Protein AF-D9PKP0-F1 (afdb_monomer_lite)

InterPro domains:
  IPR023210 NADP-dependent oxidoreductase domain [PF00248] (34-119)
  IPR036812 NAD(P)-dependent oxidoreductase domain superfamily [G3DSA:3.20.20.100] (8-141)
  IPR036812 NAD(P)-dependent oxidoreductase domain superfamily [SSF51430] (23-117)

Radius of gyration: 17.94 Å; chains: 1; bounding box: 42×33×43 Å

Secondary structure (DSSP, 8-state):
-----HHHHHHHHHHTTTSTT-EEEETTEEEESSEEE---S-TT-GGGGSS-SHHHHHHHHHTT--EEE--TTGGGGHHHHHHHHHHHHHHHTTS--GGG-EEE----BPPPPSSPPS-HHHHHIIIIITTTS--GGGEETTTEE--HHHHHHH-

pLDDT: mean 95.33, std 4.97, range [51.66, 98.88]

Foldseek 3Di:
DQAAALVQQVVLVVVVVVPPPQWDDDPSHIFGPDEDEQADPPLLDVVSVVDACLVVLLVCSVVSGQHYEEECVRSNCRNVVSNVVNVVVCVVVVVGDNNNHHYDYYDFWDGADPVGDPDLVVVCCVVCVVVVQDPPVQQPPSTGHDRPSVRVVSD

Sequence (155 aa):
MNCATPEGTYQFAKHFCDYKDFYIKSNDLLFSKLGIGTFNKEPYKEENYVFHYIEGIKQAVRSGINLIDTASNYRYGESEKEIGTALQELFASDEITRENVIVCSKGGFIQLSYPFPKNPYEWI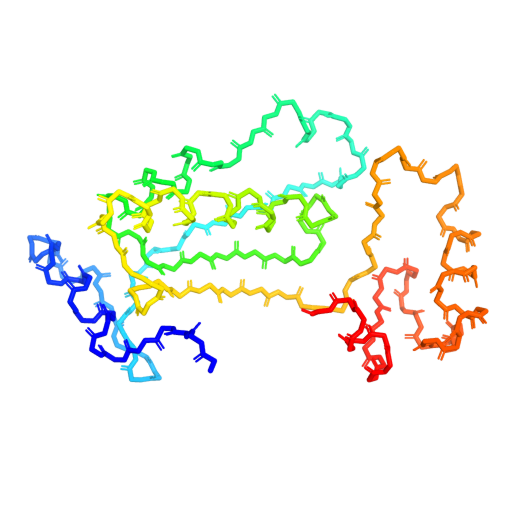NENIINAKLALAEEIELDQHCMTPDFLVVFL

Structure (mmCIF, N/CA/C/O backbone):
data_AF-D9PKP0-F1
#
_entry.id   AF-D9PKP0-F1
#
loop_
_atom_site.group_PDB
_atom_site.id
_atom_site.type_symbol
_atom_site.label_atom_id
_atom_site.label_alt_id
_atom_site.label_comp_id
_atom_site.label_asym_id
_atom_site.label_entity_id
_atom_site.label_seq_id
_atom_site.pdbx_PDB_ins_code
_atom_site.Cartn_x
_atom_site.Cartn_y
_atom_site.Cartn_z
_atom_site.occupancy
_atom_site.B_iso_or_equiv
_atom_site.auth_seq_id
_atom_site.auth_comp_id
_atom_site.auth_asym_id
_atom_site.auth_atom_id
_atom_site.pdbx_PDB_model_num
ATOM 1 N N . MET A 1 1 ? 7.758 -11.626 12.018 1.00 51.66 1 MET A N 1
ATOM 2 C CA . MET A 1 1 ? 7.113 -10.759 11.012 1.00 51.66 1 MET A CA 1
ATOM 3 C C . MET A 1 1 ? 6.035 -9.984 11.761 1.00 51.66 1 MET A C 1
ATOM 5 O O . MET A 1 1 ? 5.160 -10.637 12.312 1.00 51.66 1 MET A O 1
ATOM 9 N N . ASN A 1 2 ? 6.153 -8.658 11.904 1.00 84.50 2 ASN A N 1
ATOM 10 C CA . ASN A 1 2 ? 5.145 -7.856 12.617 1.00 84.50 2 ASN A CA 1
ATOM 11 C C . ASN A 1 2 ? 3.999 -7.526 11.651 1.00 84.50 2 ASN A C 1
ATOM 13 O O . AS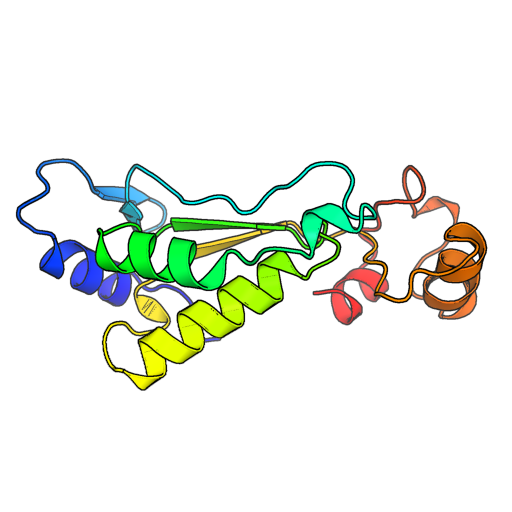N A 1 2 ? 4.160 -6.711 10.741 1.00 84.50 2 ASN A O 1
ATOM 17 N N . CYS A 1 3 ? 2.860 -8.190 11.823 1.00 95.31 3 CYS A N 1
ATOM 18 C CA . CYS A 1 3 ? 1.644 -8.003 11.035 1.00 95.31 3 CYS A CA 1
ATOM 19 C C . CYS A 1 3 ? 0.426 -7.825 11.955 1.00 95.31 3 CYS A C 1
ATOM 21 O O . CYS A 1 3 ? 0.552 -7.892 13.176 1.00 95.31 3 CYS A O 1
ATOM 23 N N . ALA A 1 4 ? -0.748 -7.570 11.370 1.00 97.75 4 ALA A N 1
ATOM 24 C CA . ALA A 1 4 ? -2.000 -7.508 12.117 1.00 97.75 4 ALA A CA 1
ATOM 25 C C . ALA A 1 4 ? -2.243 -8.810 12.893 1.00 97.75 4 ALA A C 1
ATOM 27 O O . ALA A 1 4 ? -2.017 -9.898 12.360 1.00 97.75 4 ALA A O 1
ATOM 28 N N . THR A 1 5 ? -2.748 -8.704 14.122 1.00 98.06 5 THR A N 1
ATOM 29 C CA . THR A 1 5 ? -3.104 -9.872 14.944 1.00 98.06 5 THR A CA 1
ATOM 30 C C . THR A 1 5 ? -4.567 -9.806 15.385 1.00 98.06 5 THR A C 1
ATOM 32 O O . THR A 1 5 ? -5.153 -8.716 15.410 1.00 98.06 5 THR A O 1
ATOM 35 N N . PRO A 1 6 ? -5.185 -10.947 15.752 1.00 98.12 6 PRO A N 1
ATOM 36 C CA . PRO A 1 6 ? -6.539 -10.953 16.305 1.00 98.12 6 PRO A CA 1
ATOM 37 C C . PRO A 1 6 ? -6.683 -10.001 17.499 1.00 98.12 6 PRO A C 1
ATOM 39 O O . PRO A 1 6 ? -7.601 -9.187 17.538 1.00 98.12 6 PRO A O 1
ATOM 42 N N . GLU A 1 7 ? -5.718 -10.039 18.423 1.00 98.06 7 GLU A N 1
ATOM 43 C CA . GLU A 1 7 ? -5.700 -9.171 19.601 1.00 98.06 7 GLU A CA 1
ATOM 44 C C . GLU A 1 7 ? -5.507 -7.699 19.218 1.00 98.06 7 GLU A C 1
ATOM 46 O O . GLU A 1 7 ? -6.263 -6.840 19.662 1.00 98.06 7 GLU A O 1
ATOM 51 N N . GLY A 1 8 ? -4.545 -7.395 18.342 1.00 98.25 8 GLY A N 1
ATOM 52 C CA . GLY A 1 8 ? -4.274 -6.022 17.919 1.00 98.25 8 GLY A CA 1
ATOM 53 C C . GLY A 1 8 ? -5.469 -5.384 17.212 1.00 98.25 8 GLY A C 1
ATOM 54 O O . GLY A 1 8 ? -5.867 -4.267 17.542 1.00 98.25 8 GLY A O 1
ATOM 55 N N . THR A 1 9 ? -6.097 -6.095 16.277 1.00 98.56 9 THR A N 1
ATOM 56 C CA . THR A 1 9 ? -7.275 -5.576 15.561 1.00 98.56 9 THR A CA 1
ATOM 57 C C . THR A 1 9 ? -8.501 -5.444 16.469 1.00 98.56 9 THR A C 1
ATOM 59 O O . THR A 1 9 ? -9.272 -4.496 16.317 1.00 98.56 9 THR A O 1
ATOM 62 N N . TYR A 1 10 ? -8.652 -6.320 17.469 1.00 98.12 10 TYR A N 1
ATOM 63 C CA . TYR A 1 10 ? -9.671 -6.177 18.510 1.00 98.12 10 TYR A CA 1
ATOM 64 C C . TYR A 1 10 ? -9.441 -4.951 19.399 1.00 98.12 10 TYR A C 1
ATOM 66 O O . TYR A 1 10 ? -10.368 -4.164 19.591 1.00 98.12 10 TYR A O 1
ATOM 74 N N . GLN A 1 11 ? -8.221 -4.745 19.905 1.00 98.12 11 GLN A N 1
ATOM 75 C CA . GLN A 1 11 ? -7.903 -3.576 20.734 1.00 98.12 11 GLN A CA 1
ATOM 76 C C . GLN A 1 11 ? -8.086 -2.265 19.966 1.00 98.12 11 GLN A C 1
ATOM 78 O O . GLN A 1 11 ? -8.585 -1.292 20.532 1.00 98.12 11 GLN A O 1
ATOM 83 N N . PHE A 1 12 ? -7.761 -2.249 18.672 1.00 98.38 12 PHE A N 1
ATOM 84 C CA . PHE A 1 12 ? -8.052 -1.110 17.808 1.00 98.38 12 PHE A CA 1
ATOM 85 C C . PHE A 1 12 ? -9.560 -0.841 17.729 1.00 98.38 12 PHE A C 1
ATOM 87 O O . PHE A 1 12 ? -10.009 0.241 18.093 1.00 98.38 12 PHE A O 1
ATOM 94 N N . ALA A 1 13 ? -10.363 -1.838 17.340 1.00 97.94 13 ALA A N 1
ATOM 95 C CA . ALA A 1 13 ? -11.817 -1.689 17.226 1.00 97.94 13 ALA A CA 1
ATOM 96 C C . ALA A 1 13 ? -12.480 -1.288 18.557 1.00 97.94 13 ALA A C 1
ATOM 98 O O . ALA A 1 13 ? -13.451 -0.533 18.571 1.00 97.94 13 ALA A O 1
ATOM 99 N N . LYS A 1 14 ? -11.931 -1.744 19.690 1.00 97.38 14 LYS A N 1
ATOM 100 C CA . LYS A 1 14 ? -12.412 -1.402 21.033 1.00 97.38 14 LYS A CA 1
ATOM 101 C C . LYS A 1 14 ? -12.311 0.097 21.347 1.00 97.38 14 LYS A C 1
ATOM 103 O O . LYS A 1 14 ? -13.167 0.592 22.075 1.00 97.38 14 LYS A O 1
ATOM 108 N N . HIS A 1 15 ? -11.331 0.822 20.796 1.00 96.81 15 HIS A N 1
ATOM 109 C CA . HIS A 1 15 ? -11.239 2.286 20.943 1.00 96.81 15 HIS A CA 1
ATOM 110 C C . HIS A 1 15 ? -12.380 3.027 20.234 1.00 96.81 15 HIS A C 1
ATOM 112 O O . HIS A 1 15 ? -12.711 4.149 20.604 1.00 96.81 15 HIS A O 1
ATOM 118 N N . PHE A 1 16 ? -13.016 2.378 19.259 1.00 97.31 16 PHE A N 1
ATOM 119 C CA . PHE A 1 16 ? -14.128 2.903 18.473 1.00 97.31 16 PHE A CA 1
ATOM 120 C C . PHE A 1 16 ? -15.435 2.158 18.785 1.00 97.31 16 PHE A C 1
ATOM 122 O O . PHE A 1 16 ? -16.266 1.943 17.903 1.00 97.31 16 PHE A O 1
ATOM 129 N N . CYS A 1 17 ? -15.632 1.739 20.041 1.00 93.56 17 CYS A N 1
ATOM 130 C CA . CYS A 1 17 ? -16.779 0.922 20.456 1.00 93.56 17 CYS A CA 1
ATOM 131 C C . CYS A 1 17 ? -18.150 1.595 20.250 1.00 93.56 17 CYS A C 1
ATOM 133 O O . CYS A 1 17 ? -19.164 0.898 20.171 1.00 93.56 17 CYS A O 1
ATOM 135 N N . ASP A 1 18 ? -18.185 2.922 20.100 1.00 96.19 18 ASP A N 1
ATOM 136 C CA . ASP A 1 18 ? -19.394 3.676 19.760 1.00 96.19 18 ASP A CA 1
ATOM 137 C C . ASP A 1 18 ? -19.864 3.434 18.311 1.00 96.19 18 ASP A C 1
ATOM 139 O O . ASP A 1 18 ? -21.037 3.649 17.987 1.00 96.19 18 ASP A O 1
ATOM 143 N N . TYR A 1 19 ? -18.986 2.940 17.429 1.00 95.69 19 TYR A N 1
ATOM 144 C CA . TYR A 1 19 ? -19.322 2.589 16.048 1.00 95.69 19 TYR A CA 1
ATOM 145 C C . TYR A 1 19 ? -20.020 1.229 15.974 1.00 95.69 19 TYR A C 1
ATOM 147 O O . TYR A 1 19 ? -19.421 0.188 15.684 1.00 95.69 19 TYR A O 1
ATOM 155 N N . LYS A 1 20 ? -21.333 1.249 16.214 1.00 93.19 20 LYS A N 1
ATOM 156 C CA . LYS A 1 20 ? -22.193 0.065 16.107 1.00 93.19 20 LYS A CA 1
ATOM 157 C C . LYS A 1 20 ? -22.101 -0.554 14.714 1.00 93.19 20 LYS A C 1
ATOM 159 O O . LYS A 1 20 ? -22.262 0.132 13.708 1.00 93.19 20 LYS A O 1
ATOM 164 N N . ASP A 1 21 ? -21.854 -1.860 14.675 1.00 94.81 21 ASP A N 1
ATOM 165 C CA . ASP A 1 21 ? -21.787 -2.670 13.457 1.00 94.81 21 ASP A CA 1
ATOM 166 C C . ASP A 1 21 ? -20.774 -2.190 12.404 1.00 94.81 21 ASP A C 1
ATOM 168 O O . ASP A 1 21 ? -20.906 -2.548 11.235 1.00 94.81 21 ASP A O 1
ATOM 172 N N . PHE A 1 22 ? -19.753 -1.406 12.763 1.00 98.06 22 PHE A N 1
ATOM 173 C CA . PHE A 1 22 ? -18.763 -0.940 11.784 1.00 98.06 22 PHE A CA 1
ATOM 174 C C . PHE A 1 22 ? -17.649 -1.953 11.505 1.00 98.06 22 PHE A C 1
ATOM 176 O O . PHE A 1 22 ? -17.093 -1.957 10.410 1.00 98.06 22 PHE A O 1
ATOM 183 N N . TYR A 1 23 ? -17.351 -2.840 12.455 1.00 98.31 23 TYR A N 1
ATOM 184 C CA . TYR A 1 23 ? -16.305 -3.852 12.306 1.00 98.31 23 TYR A CA 1
ATOM 185 C C . TYR A 1 23 ? -16.884 -5.224 11.954 1.00 98.31 23 TYR A C 1
ATOM 187 O O . TYR A 1 23 ? -17.964 -5.600 12.413 1.00 98.31 23 TYR A O 1
ATOM 195 N N . ILE A 1 24 ? -16.161 -5.982 11.132 1.00 97.75 24 ILE A N 1
ATOM 196 C CA . ILE A 1 24 ? -16.508 -7.344 10.720 1.00 97.75 24 ILE A CA 1
ATOM 197 C C . ILE A 1 24 ? -15.328 -8.287 10.958 1.00 97.75 24 ILE A C 1
ATOM 199 O O . ILE A 1 24 ? -14.177 -7.933 10.706 1.00 97.75 24 ILE A O 1
ATOM 203 N N . LYS A 1 25 ? -15.609 -9.498 11.449 1.00 97.50 25 LYS A N 1
ATOM 204 C CA . LYS A 1 25 ? -14.588 -10.534 11.630 1.00 97.50 25 LYS A CA 1
ATOM 205 C C . LYS A 1 25 ? -14.350 -11.279 10.313 1.00 97.50 25 LYS A C 1
ATOM 207 O O . LYS A 1 25 ? -15.302 -11.750 9.698 1.00 97.50 25 LYS A O 1
ATOM 212 N N . SER A 1 26 ? -13.089 -11.428 9.918 1.00 96.62 26 SER A N 1
ATOM 213 C CA . SER A 1 26 ? -12.651 -12.254 8.784 1.00 96.62 26 SER A CA 1
ATOM 214 C C . SER A 1 26 ? -11.233 -12.767 9.044 1.00 96.62 26 SER A C 1
ATOM 216 O O . SER A 1 26 ? -10.435 -12.037 9.615 1.00 96.62 26 SER A O 1
ATOM 218 N N . ASN A 1 27 ? -10.901 -14.010 8.676 1.00 94.00 27 ASN A N 1
ATOM 219 C CA . ASN A 1 27 ? -9.564 -14.606 8.892 1.00 94.00 27 ASN A CA 1
ATOM 220 C C . ASN A 1 27 ? -8.977 -14.350 10.300 1.00 94.00 27 ASN A C 1
ATOM 222 O O . ASN A 1 27 ? -7.815 -13.986 10.445 1.00 94.00 27 ASN A O 1
ATOM 226 N N . ASP A 1 28 ? -9.819 -14.464 11.331 1.00 96.19 28 ASP A N 1
ATOM 227 C CA . ASP A 1 28 ? -9.512 -14.158 12.737 1.00 96.19 28 ASP A CA 1
ATOM 228 C C . ASP A 1 28 ? -9.107 -12.718 13.087 1.00 96.19 28 ASP A C 1
ATOM 230 O O . ASP A 1 28 ? -8.886 -12.416 14.257 1.00 96.19 28 ASP A O 1
ATOM 234 N N . LEU A 1 29 ? -9.134 -11.800 12.126 1.00 98.31 29 LEU A N 1
ATOM 235 C CA . LEU A 1 29 ? -8.936 -10.370 12.332 1.00 98.31 29 LEU A CA 1
ATOM 236 C C . LEU A 1 29 ? -10.272 -9.620 12.338 1.00 98.31 29 LEU A C 1
ATOM 238 O O . LEU A 1 29 ? -11.274 -10.078 11.778 1.00 98.31 29 LEU A O 1
ATOM 242 N N . LEU A 1 30 ? -10.278 -8.436 12.946 1.00 98.12 30 LEU A N 1
ATOM 243 C CA . LEU A 1 30 ? -11.375 -7.475 12.838 1.00 98.12 30 LEU A CA 1
ATOM 244 C C . LEU A 1 30 ? -11.028 -6.382 11.828 1.00 98.12 30 LEU A C 1
ATOM 246 O O . LEU A 1 30 ? -10.036 -5.673 11.972 1.00 98.12 30 LEU A O 1
ATOM 250 N N . PHE A 1 31 ? -11.877 -6.236 10.819 1.00 98.44 31 PHE A N 1
ATOM 251 C CA . PHE A 1 31 ? -11.747 -5.249 9.755 1.00 98.44 31 PHE A CA 1
ATOM 252 C C . PHE A 1 31 ? -12.778 -4.151 9.956 1.00 98.44 31 PHE A C 1
ATOM 254 O O . PHE A 1 31 ? -13.950 -4.450 10.192 1.00 98.44 31 PHE A O 1
ATOM 261 N N . SER A 1 32 ? -12.389 -2.891 9.789 1.00 98.50 32 SER A N 1
ATOM 262 C CA . SER A 1 32 ? -13.347 -1.834 9.485 1.00 98.50 32 SER A CA 1
ATOM 263 C C . SER A 1 32 ? -14.066 -2.177 8.177 1.00 98.50 32 SER A C 1
ATOM 265 O O . SER A 1 32 ? -13.443 -2.599 7.203 1.00 98.50 32 SER A O 1
ATOM 267 N N . LYS A 1 33 ? -15.392 -1.999 8.126 1.00 97.75 33 LYS A N 1
ATOM 268 C CA . LYS A 1 33 ? -16.186 -2.235 6.904 1.00 97.75 33 LYS A CA 1
ATOM 269 C C . LYS A 1 33 ? -15.843 -1.267 5.767 1.00 97.75 33 LYS A C 1
ATOM 271 O O . LYS A 1 33 ? -16.215 -1.519 4.625 1.00 97.75 33 LYS A O 1
ATOM 276 N N . LEU A 1 34 ? -15.149 -0.175 6.079 1.00 97.88 34 LEU A N 1
ATOM 277 C CA . LEU A 1 34 ? -14.547 0.736 5.115 1.00 97.88 34 LEU A CA 1
ATOM 278 C C . LEU A 1 34 ? -13.025 0.572 5.139 1.00 97.88 34 LEU A C 1
ATOM 280 O O . LEU A 1 34 ? -12.442 0.428 6.212 1.00 97.88 34 LEU A O 1
ATOM 284 N N . GLY A 1 35 ? -12.396 0.630 3.968 1.00 98.06 35 GLY A N 1
ATOM 285 C CA . GLY A 1 35 ? -10.946 0.740 3.820 1.00 98.06 35 GLY A CA 1
ATOM 286 C C . GLY A 1 35 ? -10.565 2.037 3.113 1.00 98.06 35 GLY A C 1
ATOM 287 O O . GLY A 1 35 ? -11.387 2.624 2.406 1.00 98.06 35 GLY A O 1
ATOM 288 N N . ILE A 1 36 ? -9.322 2.477 3.296 1.00 98.44 36 ILE A N 1
ATOM 289 C CA . ILE A 1 36 ? -8.749 3.614 2.569 1.00 98.44 36 ILE A CA 1
ATOM 290 C C . ILE A 1 36 ? -7.842 3.116 1.442 1.00 98.44 36 ILE A C 1
ATOM 292 O O . ILE A 1 36 ? -6.967 2.286 1.674 1.00 98.44 36 ILE A O 1
ATOM 296 N N . GLY A 1 37 ? -8.063 3.615 0.224 1.00 97.50 37 GLY A N 1
ATOM 297 C CA . GLY A 1 37 ? -7.251 3.306 -0.955 1.00 97.50 37 GLY A CA 1
ATOM 298 C C . GLY A 1 37 ? -6.377 4.485 -1.382 1.00 97.50 37 GLY A C 1
ATOM 299 O O . GLY A 1 37 ? -6.760 5.639 -1.202 1.00 97.50 37 GLY A O 1
ATOM 300 N N . THR A 1 38 ? -5.222 4.191 -1.980 1.00 95.69 38 THR A N 1
ATOM 301 C CA . THR A 1 38 ? -4.207 5.191 -2.386 1.00 95.69 38 THR A CA 1
ATOM 302 C C . THR A 1 3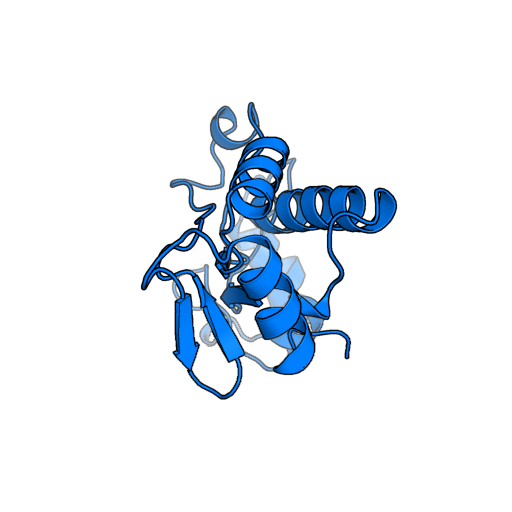8 ? -3.849 5.130 -3.877 1.00 95.69 38 THR A C 1
ATOM 304 O O . THR A 1 38 ? -2.742 5.494 -4.292 1.00 95.69 38 THR A O 1
ATOM 307 N N . PHE A 1 39 ? -4.784 4.644 -4.698 1.00 94.81 39 PHE A N 1
ATOM 308 C CA . PHE A 1 39 ? -4.624 4.563 -6.148 1.00 94.81 39 PHE A CA 1
ATOM 309 C C . PHE A 1 39 ? -4.743 5.938 -6.809 1.00 94.81 39 PHE A C 1
ATOM 311 O O . PHE A 1 39 ? -5.644 6.718 -6.499 1.00 94.81 39 PHE A O 1
ATOM 318 N N . ASN A 1 40 ? -3.896 6.169 -7.810 1.00 91.44 40 ASN A N 1
ATOM 319 C CA . ASN A 1 40 ? -4.078 7.233 -8.780 1.00 91.44 40 ASN A CA 1
ATOM 320 C C . ASN A 1 40 ? -3.707 6.731 -10.183 1.00 91.44 40 ASN A C 1
ATOM 322 O O . ASN A 1 40 ? -2.824 5.883 -10.333 1.00 91.44 40 ASN A O 1
ATOM 326 N N . LYS A 1 41 ? -4.404 7.231 -11.206 1.00 89.06 41 LYS A N 1
ATOM 327 C CA . LYS A 1 41 ? -4.157 6.861 -12.605 1.00 89.06 41 LYS A CA 1
ATOM 328 C C . LYS A 1 41 ? -2.869 7.506 -13.098 1.00 89.06 41 LYS A C 1
ATOM 330 O O . LYS A 1 41 ? -2.503 8.573 -12.626 1.00 89.06 41 LYS A O 1
ATOM 335 N N . GLU A 1 42 ? -2.245 6.886 -14.099 1.00 90.25 42 GLU A N 1
ATOM 336 C CA . GLU A 1 42 ? -1.076 7.441 -14.799 1.00 90.25 42 GLU A CA 1
ATOM 337 C C . GLU A 1 42 ? 0.067 7.772 -13.819 1.00 90.25 42 GLU A C 1
ATOM 339 O O . GLU A 1 42 ? 0.387 8.941 -13.601 1.00 90.25 42 GLU A O 1
ATOM 344 N N . PRO A 1 43 ? 0.697 6.755 -13.201 1.00 89.62 43 PRO A N 1
ATOM 345 C CA . PRO A 1 43 ? 1.676 6.948 -12.127 1.00 89.62 43 PRO A CA 1
ATOM 346 C C . PRO A 1 43 ? 2.897 7.790 -12.533 1.00 89.62 43 PRO A C 1
ATOM 348 O O . PRO A 1 43 ? 3.606 8.260 -11.662 1.00 89.62 43 PRO A O 1
ATOM 351 N N . TYR A 1 44 ? 3.123 8.030 -13.827 1.00 88.12 44 TYR A N 1
ATOM 352 C CA . TYR A 1 44 ? 4.187 8.889 -14.354 1.00 88.12 44 TYR A CA 1
ATOM 353 C C . TYR A 1 44 ? 3.858 10.394 -14.363 1.00 88.12 44 TYR A C 1
ATOM 355 O O . TYR A 1 44 ? 4.749 11.201 -14.625 1.00 88.12 44 TYR A O 1
ATOM 363 N N . LYS A 1 45 ? 2.601 10.806 -14.147 1.00 91.56 45 LYS A N 1
ATOM 364 C CA . LYS A 1 45 ? 2.232 12.230 -14.175 1.00 91.56 45 LYS A CA 1
ATOM 365 C C . LYS A 1 45 ? 2.783 12.963 -12.959 1.00 91.56 45 LYS A C 1
ATOM 367 O O . LYS A 1 45 ? 2.492 12.580 -11.830 1.00 91.56 45 LYS A O 1
ATOM 372 N N . GLU A 1 46 ? 3.497 14.063 -13.189 1.00 88.25 46 GLU A N 1
ATOM 373 C CA . GLU A 1 46 ? 4.057 14.914 -12.126 1.00 88.25 46 GLU A CA 1
ATOM 374 C C . GLU A 1 46 ? 2.979 15.430 -11.159 1.00 88.25 46 GLU A C 1
ATOM 376 O O . GLU A 1 46 ? 3.208 15.505 -9.955 1.00 88.25 46 GLU A O 1
ATOM 381 N N . GLU A 1 47 ? 1.768 15.691 -11.661 1.00 91.69 47 GLU A N 1
ATOM 382 C CA . GLU A 1 47 ? 0.590 16.081 -10.870 1.00 91.69 47 GLU A CA 1
ATOM 383 C C . GLU A 1 47 ? 0.266 15.090 -9.740 1.00 91.69 47 GLU A C 1
ATOM 385 O O . GLU A 1 47 ? -0.303 15.472 -8.723 1.00 91.69 47 GLU A O 1
ATOM 390 N N . ASN A 1 48 ? 0.643 13.818 -9.881 1.00 91.12 48 ASN A N 1
ATOM 391 C CA . ASN A 1 48 ? 0.403 12.802 -8.859 1.00 91.12 48 ASN A CA 1
ATOM 392 C C . ASN A 1 48 ? 1.388 12.880 -7.680 1.00 91.12 48 ASN A C 1
ATOM 394 O O . ASN A 1 48 ? 1.193 12.187 -6.679 1.00 91.12 48 ASN A O 1
ATOM 398 N N . TYR A 1 49 ? 2.415 13.727 -7.786 1.00 90.88 49 TYR A N 1
ATOM 399 C CA . TYR A 1 49 ? 3.474 13.927 -6.794 1.00 90.88 49 TYR A CA 1
ATOM 400 C C . TYR A 1 49 ? 3.427 15.313 -6.135 1.00 90.88 49 TYR A C 1
ATOM 402 O O . TYR A 1 49 ? 4.229 15.605 -5.253 1.00 90.88 49 TYR A O 1
ATOM 410 N N . VAL A 1 50 ? 2.478 16.174 -6.522 1.00 92.81 50 VAL A N 1
ATOM 411 C CA . VAL A 1 50 ? 2.280 17.494 -5.884 1.00 92.81 50 VAL A CA 1
ATOM 412 C C . VAL A 1 50 ? 1.491 17.411 -4.572 1.00 92.81 50 VAL A C 1
ATOM 414 O O . VAL A 1 50 ? 1.276 18.422 -3.907 1.00 92.81 50 VAL A O 1
ATOM 417 N N . PHE A 1 51 ? 1.039 16.213 -4.202 1.00 93.44 51 PHE A N 1
ATOM 418 C CA . PHE A 1 51 ? 0.322 15.923 -2.968 1.00 93.44 51 PHE A CA 1
ATOM 419 C C . PHE A 1 51 ? 0.765 14.570 -2.401 1.00 93.44 51 PHE A C 1
ATOM 421 O O . PHE A 1 51 ? 1.347 13.748 -3.109 1.00 93.44 51 PHE A O 1
ATOM 428 N N . HIS A 1 52 ? 0.429 14.327 -1.135 1.00 95.44 52 HIS A N 1
ATOM 429 C CA . HIS A 1 52 ? 0.696 13.068 -0.447 1.00 95.44 52 HIS A CA 1
ATOM 430 C C . HIS A 1 52 ? -0.535 12.573 0.326 1.00 95.44 52 HIS A C 1
ATOM 432 O O . HIS A 1 52 ? -1.351 13.360 0.812 1.00 95.44 52 HIS A O 1
ATOM 438 N N . TYR A 1 53 ? -0.645 11.263 0.518 1.00 97.25 53 TYR A N 1
ATOM 439 C CA . TYR A 1 53 ? -1.704 10.598 1.274 1.00 97.25 53 TYR A CA 1
ATOM 440 C C . TYR A 1 53 ? -1.457 10.567 2.790 1.00 97.25 53 TYR A C 1
ATOM 442 O O . TYR A 1 53 ? -2.362 10.165 3.515 1.00 97.25 53 TYR A O 1
ATOM 450 N N . ILE A 1 54 ? -0.292 11.012 3.286 1.00 98.62 54 ILE A N 1
ATOM 451 C CA . ILE A 1 54 ? 0.135 10.870 4.697 1.00 98.62 54 ILE A CA 1
ATOM 452 C C . ILE A 1 54 ? -0.957 11.299 5.694 1.00 98.62 54 ILE A C 1
ATOM 454 O O . ILE A 1 54 ? -1.434 10.489 6.489 1.00 98.62 54 ILE A O 1
ATOM 458 N N . GLU A 1 55 ? -1.413 12.552 5.618 1.00 98.50 55 GLU A N 1
ATOM 459 C CA . GLU A 1 55 ? -2.435 13.071 6.539 1.00 98.50 55 GLU A CA 1
ATOM 460 C C . GLU A 1 55 ? -3.806 12.414 6.336 1.00 98.50 55 GLU A C 1
ATOM 462 O O . GLU A 1 55 ? -4.540 12.207 7.300 1.00 98.50 55 GLU A O 1
ATOM 467 N N . GLY A 1 56 ? -4.140 12.015 5.105 1.00 98.50 56 GLY A N 1
ATOM 468 C CA . GLY A 1 56 ? -5.367 11.270 4.817 1.00 98.50 56 GLY A CA 1
ATOM 469 C C . GLY A 1 56 ? -5.372 9.886 5.469 1.00 98.50 56 GLY A C 1
ATOM 470 O O . GLY A 1 56 ? -6.372 9.489 6.065 1.00 98.50 56 GLY A O 1
ATOM 471 N N . ILE A 1 57 ? -4.240 9.177 5.422 1.00 98.75 57 ILE A N 1
ATOM 472 C CA . ILE A 1 57 ? -4.051 7.884 6.089 1.00 98.75 57 ILE A CA 1
ATOM 473 C C . ILE A 1 57 ? -4.141 8.054 7.605 1.00 98.75 57 ILE A C 1
ATOM 475 O O . ILE A 1 57 ? -4.896 7.329 8.254 1.00 98.75 57 ILE A O 1
ATOM 479 N N . LYS A 1 58 ? -3.446 9.047 8.173 1.00 98.88 58 LYS A N 1
ATOM 480 C CA . LYS A 1 58 ? -3.510 9.342 9.613 1.00 98.88 58 LYS A CA 1
ATOM 481 C C . LYS A 1 58 ? -4.932 9.653 10.057 1.00 98.88 58 LYS A C 1
ATOM 483 O O . LYS A 1 58 ? -5.401 9.098 11.048 1.00 98.88 58 LYS A O 1
ATOM 488 N N . GLN A 1 59 ? -5.643 10.488 9.301 1.00 98.81 59 GLN A N 1
ATOM 489 C CA . GLN A 1 59 ? -7.029 10.821 9.597 1.00 98.81 59 GLN A CA 1
ATOM 490 C C . GLN A 1 59 ? -7.939 9.594 9.513 1.00 98.81 59 GLN A C 1
ATOM 492 O O . GLN A 1 59 ? -8.783 9.416 10.387 1.00 98.81 59 GLN A O 1
ATOM 497 N N . ALA A 1 60 ? -7.771 8.734 8.506 1.00 98.69 60 ALA A N 1
ATOM 498 C CA . ALA A 1 60 ? -8.549 7.505 8.375 1.00 98.69 60 ALA A CA 1
ATOM 499 C C . ALA A 1 60 ? -8.363 6.585 9.590 1.00 98.69 60 ALA A C 1
ATOM 501 O O . ALA A 1 60 ? -9.351 6.161 10.191 1.00 98.69 60 ALA A O 1
ATOM 502 N N . VAL A 1 61 ? -7.114 6.350 10.004 1.00 98.75 61 VAL A N 1
ATOM 503 C CA . VAL A 1 61 ? -6.792 5.519 11.175 1.00 98.75 61 VAL A CA 1
ATOM 504 C C . VAL A 1 61 ? -7.365 6.117 12.459 1.00 98.75 61 VAL A C 1
ATOM 506 O O . VAL A 1 61 ? -8.070 5.429 13.194 1.00 98.75 61 VAL A O 1
ATOM 509 N N . ARG A 1 62 ? -7.163 7.419 12.693 1.00 98.56 62 ARG A N 1
ATOM 510 C CA . ARG A 1 62 ? -7.752 8.146 13.835 1.00 98.56 62 ARG A CA 1
ATOM 511 C C . ARG A 1 62 ? -9.281 8.154 13.828 1.00 98.56 62 ARG A C 1
ATOM 513 O O . ARG A 1 62 ? -9.890 8.378 14.867 1.00 98.56 62 ARG A O 1
ATOM 520 N N . SER A 1 63 ? -9.897 7.903 12.674 1.00 98.38 63 SER A N 1
ATOM 521 C CA . SER A 1 63 ? -11.350 7.797 12.499 1.00 98.38 63 SER A CA 1
ATOM 522 C C . SER A 1 63 ? -11.843 6.343 12.494 1.00 98.38 63 SER A C 1
ATOM 524 O O . SER A 1 63 ? -12.967 6.084 12.075 1.00 98.38 63 SER A O 1
ATOM 526 N N . GLY A 1 64 ? -11.017 5.379 12.912 1.00 98.44 64 GLY A N 1
ATOM 527 C CA . GLY A 1 64 ? -11.416 3.982 13.086 1.00 98.44 64 GLY A CA 1
ATOM 528 C C . GLY A 1 64 ? -11.265 3.087 11.856 1.00 98.44 64 GLY A C 1
ATOM 529 O O . GLY A 1 64 ? -11.706 1.937 11.894 1.00 98.44 64 GLY A O 1
ATOM 530 N N . ILE A 1 65 ? -10.631 3.546 10.775 1.00 98.75 65 ILE A N 1
ATOM 531 C CA . ILE A 1 65 ? -10.324 2.700 9.611 1.00 98.75 65 ILE A CA 1
ATOM 532 C C . ILE A 1 65 ? -8.999 1.971 9.848 1.00 98.75 65 ILE A C 1
ATOM 534 O O . ILE A 1 65 ? -7.949 2.605 9.903 1.00 98.75 65 ILE A O 1
ATOM 538 N N . ASN A 1 66 ? -9.024 0.638 9.939 1.00 98.56 66 ASN A N 1
ATOM 539 C CA . ASN A 1 66 ? -7.807 -0.176 10.071 1.00 98.56 66 ASN A CA 1
ATOM 540 C C . ASN A 1 66 ? -7.451 -0.985 8.823 1.00 98.56 66 ASN A C 1
ATOM 542 O O . ASN A 1 66 ? -6.472 -1.725 8.855 1.00 98.56 66 ASN A O 1
ATOM 546 N N . LEU A 1 67 ? -8.216 -0.853 7.740 1.00 98.62 67 LEU A N 1
ATOM 547 C CA . LEU A 1 67 ? -7.930 -1.482 6.456 1.00 98.62 67 LEU A CA 1
ATOM 548 C C . LEU A 1 67 ? -7.355 -0.453 5.473 1.00 98.62 67 LEU A C 1
ATOM 550 O O . LEU A 1 67 ? -8.047 0.486 5.077 1.00 98.62 67 LEU A O 1
ATOM 554 N N . ILE A 1 68 ? -6.104 -0.652 5.059 1.00 98.69 68 ILE A N 1
ATOM 555 C CA . ILE A 1 68 ? -5.400 0.186 4.080 1.00 98.69 68 ILE A CA 1
ATOM 556 C C . ILE A 1 68 ? -5.113 -0.648 2.828 1.00 98.69 68 ILE A C 1
ATOM 558 O O . ILE A 1 68 ? -4.472 -1.698 2.903 1.00 98.69 68 ILE A O 1
ATOM 562 N N . ASP A 1 69 ? -5.579 -0.170 1.679 1.00 98.25 69 ASP A N 1
ATOM 563 C CA . ASP A 1 69 ? -5.389 -0.778 0.364 1.00 98.25 69 ASP A CA 1
ATOM 564 C C . ASP A 1 69 ? -4.350 -0.000 -0.453 1.00 98.25 69 ASP A C 1
ATOM 566 O O . ASP A 1 69 ? -4.489 1.202 -0.683 1.00 98.25 69 ASP A O 1
ATOM 570 N N . THR A 1 70 ? -3.317 -0.697 -0.919 1.00 97.75 70 THR A N 1
ATOM 571 C CA . THR A 1 70 ? -2.260 -0.129 -1.760 1.00 97.75 70 THR A CA 1
ATOM 572 C C . THR A 1 70 ? -1.783 -1.126 -2.822 1.00 97.75 70 THR A C 1
ATOM 574 O O . THR A 1 70 ? -2.255 -2.264 -2.882 1.00 97.75 70 THR A O 1
ATOM 577 N N . ALA A 1 71 ? -0.862 -0.713 -3.685 1.00 95.38 71 ALA A N 1
ATOM 578 C CA . ALA A 1 71 ? -0.132 -1.585 -4.594 1.00 95.38 71 ALA A CA 1
ATOM 579 C C . ALA A 1 71 ? 1.250 -1.009 -4.878 1.00 95.38 71 ALA A C 1
ATOM 581 O O . ALA A 1 71 ? 1.411 0.212 -4.907 1.00 95.38 71 ALA A O 1
ATOM 582 N N . SER A 1 72 ? 2.180 -1.882 -5.254 1.00 92.56 72 SER A N 1
ATOM 583 C CA . SER A 1 72 ? 3.480 -1.480 -5.801 1.00 92.56 72 SER A CA 1
ATOM 584 C C . SER A 1 72 ? 3.343 -0.512 -6.989 1.00 92.56 72 SER A C 1
ATOM 586 O O . SER A 1 72 ? 4.101 0.445 -7.103 1.00 92.56 72 SER A O 1
ATOM 588 N N . ASN A 1 73 ? 2.316 -0.648 -7.832 1.00 91.88 73 ASN A N 1
ATOM 589 C CA . ASN A 1 73 ? 2.097 0.275 -8.954 1.00 91.88 73 ASN A CA 1
ATOM 590 C C . ASN A 1 73 ? 1.540 1.654 -8.567 1.00 91.88 73 ASN A C 1
ATOM 592 O O . ASN A 1 73 ? 1.522 2.569 -9.391 1.00 91.88 73 ASN A O 1
ATOM 596 N N . TYR A 1 74 ? 1.007 1.827 -7.355 1.00 94.62 74 TYR A N 1
ATOM 597 C CA . TYR A 1 74 ? 0.336 3.075 -6.993 1.00 94.62 74 TYR A CA 1
ATOM 598 C C . TYR A 1 74 ? 1.384 4.187 -6.878 1.00 94.62 74 TYR A C 1
ATOM 600 O O . TYR A 1 74 ? 2.154 4.241 -5.918 1.00 94.62 74 TYR A O 1
ATOM 608 N N . ARG A 1 75 ? 1.432 5.042 -7.911 1.00 94.31 75 ARG A N 1
ATOM 609 C CA . ARG A 1 75 ? 2.481 6.056 -8.124 1.00 94.31 75 ARG A CA 1
ATOM 610 C C . ARG A 1 75 ? 3.894 5.463 -8.059 1.00 94.31 75 ARG A C 1
ATOM 612 O O . ARG A 1 75 ? 4.785 6.043 -7.444 1.00 94.31 75 ARG A O 1
ATOM 619 N N . TYR A 1 76 ? 4.068 4.281 -8.659 1.00 93.62 76 TYR A N 1
ATOM 620 C CA . TYR A 1 76 ? 5.319 3.513 -8.652 1.00 93.62 76 TYR A CA 1
ATOM 621 C C . TYR A 1 76 ? 5.942 3.349 -7.251 1.00 93.62 76 TYR A C 1
ATOM 623 O O . TYR A 1 76 ? 7.130 3.584 -7.033 1.00 93.62 76 TYR A O 1
ATOM 631 N N . GLY A 1 77 ? 5.110 2.978 -6.278 1.00 93.25 77 GLY A N 1
ATOM 632 C CA . GLY A 1 77 ? 5.519 2.710 -4.900 1.00 93.25 77 GLY A CA 1
ATOM 633 C C . GLY A 1 77 ? 5.525 3.939 -3.997 1.00 93.25 77 GLY A C 1
ATOM 634 O O . GLY A 1 77 ? 5.664 3.798 -2.784 1.00 93.25 77 GLY A O 1
ATOM 635 N N . GLU A 1 78 ? 5.317 5.145 -4.529 1.00 95.06 78 GLU A N 1
ATOM 636 C CA . GLU A 1 78 ? 5.297 6.354 -3.700 1.00 95.06 78 GLU A CA 1
ATOM 637 C C . GLU A 1 78 ? 4.131 6.349 -2.704 1.00 95.06 78 GLU A C 1
ATOM 639 O O . GLU A 1 78 ? 4.298 6.712 -1.541 1.00 95.06 78 GLU A O 1
ATOM 644 N N . SER A 1 79 ? 2.965 5.827 -3.104 1.00 96.44 79 SER A N 1
ATOM 645 C CA . SER A 1 79 ? 1.842 5.643 -2.177 1.00 96.44 79 SER A CA 1
ATOM 646 C C . SER A 1 79 ? 2.171 4.694 -1.019 1.00 96.44 79 SER A C 1
ATOM 648 O O . SER A 1 79 ? 1.710 4.927 0.096 1.00 96.44 79 SER A O 1
ATOM 650 N N . GLU A 1 80 ? 2.973 3.647 -1.238 1.00 96.38 80 GLU A N 1
ATOM 651 C CA . GLU A 1 80 ? 3.383 2.731 -0.164 1.00 96.38 80 GLU A CA 1
ATOM 652 C C . GLU A 1 80 ? 4.356 3.392 0.809 1.00 96.38 80 GLU A C 1
ATOM 654 O O . GLU A 1 80 ? 4.209 3.229 2.022 1.00 96.38 80 GLU A O 1
ATOM 659 N N . LYS A 1 81 ? 5.305 4.185 0.296 1.00 96.19 81 LYS A N 1
ATOM 660 C CA . LYS A 1 81 ? 6.235 4.953 1.135 1.00 96.19 81 LYS A CA 1
ATOM 661 C C . LYS A 1 81 ? 5.489 5.925 2.039 1.00 96.19 81 LYS A C 1
ATOM 663 O O . LYS A 1 81 ? 5.742 5.951 3.237 1.00 96.19 81 LYS A O 1
ATOM 668 N N . GLU A 1 82 ? 4.528 6.664 1.491 1.00 97.94 82 GLU A N 1
ATOM 669 C CA . GLU A 1 82 ? 3.719 7.610 2.262 1.00 97.94 82 GLU A CA 1
ATOM 670 C C . GLU A 1 82 ? 2.836 6.922 3.314 1.00 97.94 82 GLU A C 1
ATOM 672 O O . GLU A 1 82 ? 2.697 7.438 4.424 1.00 97.94 82 GLU A O 1
ATOM 677 N N . ILE A 1 83 ? 2.273 5.742 3.015 1.00 98.38 83 ILE A N 1
ATOM 678 C CA . ILE A 1 83 ? 1.600 4.909 4.028 1.00 98.38 83 ILE A CA 1
ATOM 679 C C . ILE A 1 83 ? 2.597 4.513 5.125 1.00 98.38 83 ILE A C 1
ATOM 681 O O . ILE A 1 83 ? 2.271 4.597 6.308 1.00 98.38 83 ILE A O 1
ATOM 685 N N . GLY A 1 84 ? 3.813 4.110 4.747 1.00 98.06 84 GLY A N 1
ATOM 686 C CA . GLY A 1 84 ? 4.896 3.797 5.676 1.00 98.06 84 GLY A CA 1
ATOM 687 C C . GLY A 1 84 ? 5.214 4.963 6.612 1.00 98.06 84 GLY A C 1
ATOM 688 O O . GLY A 1 84 ? 5.234 4.769 7.826 1.00 98.06 84 GLY A O 1
ATOM 689 N N . THR A 1 85 ? 5.383 6.172 6.071 1.00 98.69 85 THR A N 1
ATOM 690 C CA . THR A 1 85 ? 5.596 7.401 6.850 1.00 98.69 85 THR A CA 1
ATOM 691 C C . THR A 1 85 ? 4.433 7.672 7.802 1.00 98.69 85 THR A C 1
ATOM 693 O O . THR A 1 85 ? 4.652 7.839 8.999 1.00 98.69 85 THR A O 1
ATOM 696 N N . ALA A 1 86 ? 3.193 7.638 7.308 1.00 98.75 86 ALA A N 1
ATOM 697 C CA . ALA A 1 86 ? 2.003 7.860 8.127 1.00 98.75 86 ALA A CA 1
ATOM 698 C C . ALA A 1 86 ? 1.913 6.886 9.311 1.00 98.75 86 ALA A C 1
ATOM 700 O O . ALA A 1 86 ? 1.646 7.297 10.438 1.00 98.75 86 ALA A O 1
ATOM 701 N N . LEU A 1 87 ? 2.153 5.594 9.066 1.00 98.44 87 LEU A N 1
ATOM 702 C CA . LEU A 1 87 ? 2.112 4.573 10.109 1.00 98.44 87 LEU A CA 1
ATOM 703 C C . LEU A 1 87 ? 3.268 4.724 11.101 1.00 98.44 87 LEU A C 1
ATOM 705 O O . LEU A 1 87 ? 3.040 4.609 12.299 1.00 98.44 87 LEU A O 1
ATOM 709 N N . GLN A 1 88 ? 4.483 5.026 10.633 1.00 98.44 88 GLN A N 1
ATOM 710 C CA . GLN A 1 88 ? 5.628 5.284 11.512 1.00 98.44 88 GLN A CA 1
ATOM 711 C C . GLN A 1 88 ? 5.372 6.458 12.457 1.00 98.44 88 GLN A C 1
ATOM 713 O O . GLN A 1 88 ? 5.694 6.359 13.637 1.00 98.44 88 GLN A O 1
ATOM 718 N N . GLU A 1 89 ? 4.763 7.538 11.966 1.00 98.69 89 GLU A N 1
ATOM 719 C CA . GLU A 1 89 ? 4.396 8.681 12.803 1.00 98.69 89 GLU A CA 1
ATOM 720 C C . GLU A 1 89 ? 3.356 8.309 13.865 1.00 98.69 89 GLU A C 1
ATOM 722 O O . GLU A 1 89 ? 3.522 8.689 15.020 1.00 98.69 89 GLU A O 1
ATOM 727 N N . LEU A 1 90 ? 2.328 7.530 13.504 1.00 98.69 90 LEU A N 1
ATOM 728 C CA . LEU A 1 90 ? 1.313 7.054 14.454 1.00 98.69 90 LEU A CA 1
ATOM 729 C C . LEU A 1 90 ? 1.875 6.068 15.489 1.00 98.69 90 LEU A C 1
ATOM 731 O O . LEU A 1 90 ? 1.401 6.025 16.622 1.00 98.69 90 LEU A O 1
ATOM 735 N N . PHE A 1 91 ? 2.870 5.263 15.107 1.00 98.12 91 PHE A N 1
ATOM 736 C CA . PHE A 1 91 ? 3.576 4.384 16.040 1.00 98.12 91 PHE A CA 1
ATOM 737 C C . PHE A 1 91 ? 4.454 5.195 16.992 1.00 98.12 91 PHE A C 1
ATOM 739 O O . PHE A 1 91 ? 4.486 4.918 18.184 1.00 98.12 91 PHE A O 1
ATOM 746 N N . ALA A 1 92 ? 5.154 6.210 16.480 1.00 98.44 92 ALA A N 1
ATOM 747 C CA . ALA A 1 92 ? 6.025 7.065 17.280 1.00 98.44 92 ALA A CA 1
ATOM 748 C C . ALA A 1 92 ? 5.255 7.940 18.285 1.00 98.44 92 ALA A C 1
ATOM 750 O O . ALA A 1 92 ? 5.836 8.361 19.283 1.00 98.44 92 ALA A O 1
ATOM 751 N N . SER A 1 93 ? 3.973 8.220 18.027 1.00 98.12 93 SER A N 1
ATOM 752 C CA . SER A 1 93 ? 3.070 8.924 18.945 1.00 98.12 93 SER A CA 1
ATOM 753 C C . SER A 1 93 ? 2.263 7.997 19.864 1.00 98.12 93 SER A C 1
ATOM 755 O O . SER A 1 93 ? 1.387 8.487 20.577 1.00 98.12 93 SER A O 1
ATOM 757 N N . ASP A 1 94 ? 2.540 6.686 19.856 1.00 97.88 94 ASP A N 1
ATOM 758 C CA . ASP A 1 94 ? 1.818 5.658 20.622 1.00 97.88 94 ASP A CA 1
ATOM 759 C C . ASP A 1 94 ? 0.291 5.641 20.367 1.00 97.88 94 ASP A C 1
ATOM 761 O O . ASP A 1 94 ? -0.489 5.177 21.201 1.00 97.88 94 ASP A O 1
ATOM 765 N N . GLU A 1 95 ? -0.168 6.135 19.210 1.00 98.25 95 GLU A N 1
ATOM 766 C CA . GLU A 1 95 ? -1.596 6.160 18.858 1.00 98.25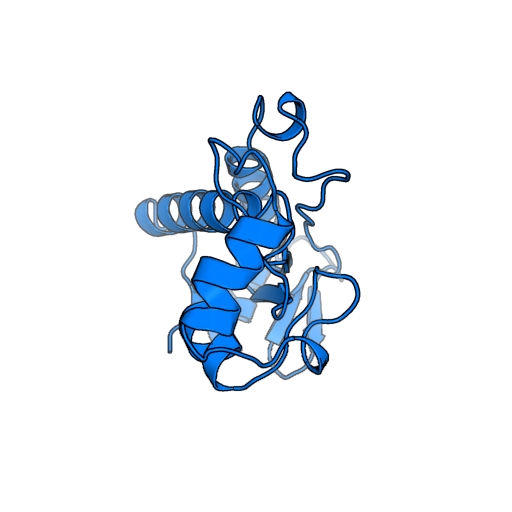 95 GLU A CA 1
ATOM 767 C C . GLU A 1 95 ? -2.109 4.772 18.450 1.00 98.25 95 GLU A C 1
ATOM 769 O O . GLU A 1 95 ? -3.252 4.418 18.741 1.00 98.25 95 GLU A O 1
ATOM 774 N N . ILE A 1 96 ? -1.266 3.989 17.771 1.00 98.19 96 ILE A N 1
ATOM 775 C CA . ILE A 1 96 ? -1.517 2.594 17.387 1.00 98.19 96 ILE A CA 1
ATOM 776 C C . ILE A 1 96 ? -0.208 1.793 17.383 1.00 98.19 96 ILE A C 1
ATOM 778 O O . ILE A 1 96 ? 0.886 2.347 17.430 1.00 98.19 96 ILE A O 1
ATOM 782 N N . THR A 1 97 ? -0.311 0.475 17.242 1.00 97.94 97 THR A N 1
ATOM 783 C CA . THR A 1 97 ? 0.797 -0.451 16.983 1.00 97.94 97 THR A CA 1
ATOM 784 C C . THR A 1 97 ? 0.648 -1.117 15.614 1.00 97.94 97 THR A C 1
ATOM 786 O O . THR A 1 97 ? -0.410 -1.066 14.974 1.00 97.94 97 THR A O 1
ATOM 789 N N . ARG A 1 98 ? 1.701 -1.797 15.138 1.00 97.88 98 ARG A N 1
ATOM 790 C CA . ARG A 1 98 ? 1.664 -2.508 13.849 1.00 97.88 98 ARG A CA 1
ATOM 791 C C . ARG A 1 98 ? 0.558 -3.564 13.808 1.00 97.88 98 ARG A C 1
ATOM 793 O O . ARG A 1 98 ? -0.027 -3.782 12.751 1.00 97.88 98 ARG A O 1
ATOM 800 N N . GLU A 1 99 ? 0.258 -4.196 14.934 1.00 98.25 99 GLU A N 1
ATOM 801 C CA . GLU A 1 99 ? -0.744 -5.251 15.070 1.00 98.25 99 GLU A CA 1
ATOM 802 C C . GLU A 1 99 ? -2.185 -4.736 14.928 1.00 98.25 99 GLU A C 1
ATOM 804 O O . GLU A 1 99 ? -3.093 -5.536 14.690 1.00 98.25 99 GLU A O 1
ATOM 809 N N . ASN A 1 100 ? -2.406 -3.423 15.062 1.00 98.50 100 ASN A N 1
ATOM 810 C CA . ASN A 1 100 ? -3.729 -2.808 14.966 1.00 98.50 100 ASN A CA 1
ATOM 811 C C . ASN A 1 100 ? -4.245 -2.682 13.523 1.00 98.50 100 ASN A C 1
ATOM 813 O O . ASN A 1 100 ? -5.461 -2.687 13.316 1.00 98.50 100 ASN A O 1
ATOM 817 N N . VAL A 1 101 ? -3.346 -2.562 12.537 1.00 98.44 101 VAL A N 1
ATOM 818 C CA . VAL A 1 101 ? -3.691 -2.198 11.151 1.00 98.44 101 VAL A CA 1
ATOM 819 C C . VAL A 1 101 ? -3.415 -3.307 10.143 1.00 98.44 101 VAL A C 1
ATOM 821 O O . VAL A 1 101 ? -2.403 -4.010 10.186 1.00 98.44 101 VAL A O 1
ATOM 824 N N . ILE A 1 102 ? -4.312 -3.428 9.174 1.00 98.38 102 ILE A N 1
ATOM 825 C CA . ILE A 1 102 ? -4.274 -4.393 8.084 1.00 98.38 102 ILE A CA 1
ATOM 826 C C . ILE A 1 102 ? -3.908 -3.631 6.814 1.00 98.38 102 ILE A C 1
ATOM 828 O O . ILE A 1 102 ? -4.661 -2.781 6.347 1.00 98.38 102 ILE A O 1
ATOM 832 N N . VAL A 1 103 ? -2.743 -3.945 6.253 1.00 97.69 103 VAL A N 1
ATOM 833 C CA . VAL A 1 103 ? -2.257 -3.348 5.005 1.00 97.69 103 VAL A CA 1
ATOM 834 C C . VAL A 1 103 ? -2.287 -4.420 3.928 1.00 97.69 103 VAL A C 1
ATOM 836 O O . VAL A 1 103 ? -1.678 -5.477 4.093 1.00 97.69 103 VAL A O 1
ATOM 839 N N . CYS A 1 104 ? -3.007 -4.154 2.843 1.00 96.38 104 CYS A N 1
ATOM 840 C CA . CYS A 1 104 ? -3.095 -5.026 1.682 1.00 96.38 104 CYS A CA 1
ATOM 841 C C . CYS A 1 104 ? -2.378 -4.367 0.504 1.00 96.38 104 CYS A C 1
ATOM 843 O O . CYS A 1 104 ? -2.870 -3.379 -0.043 1.00 96.38 104 CYS A O 1
ATOM 845 N N . SER A 1 105 ? -1.228 -4.922 0.116 1.00 95.69 105 SER A N 1
ATOM 846 C CA . SER A 1 105 ? -0.537 -4.537 -1.115 1.00 95.69 105 SER A CA 1
ATOM 847 C C . SER A 1 105 ? -0.749 -5.568 -2.223 1.00 95.69 105 SER A C 1
ATOM 849 O O . SER A 1 105 ? -1.168 -6.701 -1.975 1.00 95.69 105 SER A O 1
ATOM 851 N N . LYS A 1 106 ? -0.470 -5.154 -3.457 1.00 94.19 106 LYS A N 1
ATOM 852 C CA . LYS A 1 106 ? -0.474 -5.988 -4.658 1.00 94.19 106 LYS A CA 1
ATOM 853 C C . LYS A 1 106 ? 0.916 -5.915 -5.282 1.00 94.19 106 LYS A C 1
ATOM 855 O O . LYS A 1 106 ? 1.384 -4.833 -5.650 1.00 94.19 106 LYS A O 1
ATOM 860 N N . GLY A 1 107 ? 1.569 -7.069 -5.342 1.00 92.69 107 GLY A N 1
ATOM 861 C CA . GLY A 1 107 ? 2.893 -7.230 -5.926 1.00 92.69 107 GLY A CA 1
ATOM 862 C C . GLY A 1 107 ? 2.870 -7.503 -7.419 1.00 92.69 107 GLY A C 1
ATOM 863 O O . GLY A 1 107 ? 1.803 -7.629 -8.019 1.00 92.69 107 GLY A O 1
ATOM 864 N N . GLY A 1 108 ? 4.065 -7.622 -7.992 1.00 94.25 108 GLY A N 1
ATOM 865 C CA . GLY A 1 108 ? 4.236 -8.025 -9.383 1.00 94.25 108 GLY A CA 1
ATOM 866 C C . GLY A 1 108 ? 4.049 -6.906 -10.398 1.00 94.25 108 GLY A C 1
ATOM 867 O O . GLY A 1 108 ? 3.700 -7.187 -11.540 1.00 94.25 108 GLY A O 1
ATOM 868 N N . PHE A 1 109 ? 4.248 -5.650 -9.991 1.00 94.38 109 PHE A N 1
ATOM 869 C CA . PHE A 1 109 ? 4.307 -4.511 -10.901 1.00 94.38 109 PHE A CA 1
ATOM 870 C C . PHE A 1 109 ? 5.726 -3.960 -10.981 1.00 94.38 109 PHE A C 1
ATOM 872 O O . PHE A 1 109 ? 6.417 -3.838 -9.970 1.00 94.38 109 PHE A O 1
ATOM 879 N N . ILE A 1 110 ? 6.134 -3.576 -12.183 1.00 93.94 110 ILE A N 1
ATOM 880 C CA . ILE A 1 110 ? 7.402 -2.906 -12.434 1.00 93.94 110 ILE A CA 1
ATOM 881 C C . ILE A 1 110 ? 7.276 -1.444 -11.998 1.00 93.94 110 ILE A C 1
ATOM 883 O O . ILE A 1 110 ? 6.470 -0.680 -12.530 1.00 93.94 110 ILE A O 1
ATOM 887 N N . GLN A 1 111 ? 8.075 -1.057 -11.007 1.00 91.88 111 GLN A N 1
ATOM 888 C CA . GLN A 1 111 ? 8.102 0.297 -10.461 1.00 91.88 111 GLN A CA 1
ATOM 889 C C . GLN A 1 111 ? 9.211 1.119 -11.115 1.00 91.88 111 GLN A C 1
ATOM 891 O O . GLN A 1 111 ? 10.378 0.737 -11.072 1.00 91.88 111 GLN A O 1
ATOM 896 N N . LEU A 1 112 ? 8.859 2.281 -11.666 1.00 91.81 112 LEU A N 1
ATOM 897 C CA . LEU A 1 112 ? 9.828 3.269 -12.140 1.00 91.81 112 LEU A CA 1
ATOM 898 C C . LEU A 1 112 ? 9.980 4.388 -11.108 1.00 91.81 112 LEU A C 1
ATOM 900 O O . LEU A 1 112 ? 9.000 4.854 -10.539 1.00 91.81 112 LEU A O 1
ATOM 904 N N . SER A 1 113 ? 11.195 4.868 -10.878 1.00 87.06 113 SER A N 1
ATOM 905 C CA . SER A 1 113 ? 11.454 5.942 -9.915 1.00 87.06 113 SER A CA 1
ATOM 906 C C . SER A 1 113 ? 11.691 7.283 -10.604 1.00 87.06 113 SER A C 1
ATOM 908 O O . SER A 1 113 ? 12.197 7.331 -11.721 1.00 87.06 113 SER A O 1
ATOM 910 N N . TYR A 1 114 ? 11.337 8.383 -9.931 1.00 84.56 114 TYR A N 1
ATOM 911 C CA . TYR A 1 114 ? 11.704 9.726 -10.377 1.00 84.56 114 TYR A CA 1
ATOM 912 C C . TYR A 1 114 ? 13.200 10.009 -10.097 1.00 84.56 114 TYR A C 1
ATOM 914 O O . TYR A 1 114 ? 13.676 9.667 -9.010 1.00 84.56 114 TYR A O 1
ATOM 922 N N . PRO A 1 115 ? 13.938 10.684 -11.003 1.00 88.38 115 PRO A N 1
ATOM 923 C CA . PRO A 1 115 ? 13.515 11.085 -12.346 1.00 88.38 115 PRO A CA 1
ATOM 924 C C . PRO A 1 115 ? 13.283 9.863 -13.237 1.00 88.38 115 PRO A C 1
ATOM 926 O O . PRO A 1 115 ? 14.144 8.989 -13.324 1.00 88.38 115 PRO A O 1
ATOM 929 N N . PHE A 1 116 ? 12.117 9.815 -13.892 1.00 90.25 116 PHE A N 1
ATOM 930 C CA . PHE A 1 116 ? 11.720 8.644 -14.669 1.00 90.25 116 PHE A CA 1
ATOM 931 C C . PHE A 1 116 ? 12.713 8.365 -15.800 1.00 90.25 116 PHE A C 1
ATOM 933 O O . PHE A 1 116 ? 13.241 9.310 -16.404 1.00 90.25 116 PHE A O 1
ATOM 940 N N . PRO A 1 117 ? 12.971 7.083 -16.116 1.00 92.00 117 PRO A N 1
ATOM 941 C CA . PRO A 1 117 ? 13.832 6.744 -17.234 1.00 92.00 117 PRO A CA 1
ATOM 942 C C . PRO A 1 117 ? 13.248 7.311 -18.528 1.00 92.00 117 PRO A C 1
ATOM 944 O O . PRO A 1 117 ? 12.041 7.261 -18.762 1.00 92.00 117 PRO A O 1
ATOM 947 N N . LYS A 1 118 ? 14.122 7.821 -19.403 1.00 92.31 118 LYS A N 1
ATOM 948 C CA . LYS A 1 118 ? 13.719 8.343 -20.721 1.00 92.31 118 LYS A CA 1
ATOM 949 C C . LYS A 1 118 ? 13.024 7.283 -21.575 1.00 92.31 118 LYS A C 1
ATOM 951 O O . LYS A 1 118 ? 12.157 7.622 -22.374 1.00 92.31 118 LYS A O 1
ATOM 956 N N . ASN A 1 119 ? 13.432 6.025 -21.415 1.00 94.25 119 ASN A N 1
ATOM 957 C CA . ASN A 1 119 ? 12.866 4.878 -22.099 1.00 94.25 119 ASN A CA 1
ATOM 958 C C . ASN A 1 119 ? 12.600 3.757 -21.071 1.00 94.25 119 ASN A C 1
ATOM 960 O O . ASN A 1 119 ? 13.556 3.169 -20.560 1.00 94.25 119 ASN A O 1
ATOM 964 N N . PRO A 1 120 ? 11.331 3.450 -20.745 1.00 92.56 120 PRO A N 1
ATOM 965 C CA . PRO A 1 120 ? 11.004 2.403 -19.778 1.00 92.56 120 PRO A CA 1
ATOM 966 C C . PRO A 1 120 ? 11.423 1.005 -20.257 1.00 92.56 120 PRO A C 1
ATOM 968 O O . PRO A 1 120 ? 11.791 0.176 -19.432 1.00 92.56 120 PRO A O 1
ATOM 971 N N . TYR A 1 121 ? 11.457 0.752 -21.569 1.00 94.50 121 TYR A N 1
ATOM 972 C CA . TYR A 1 121 ? 11.867 -0.543 -22.122 1.00 94.50 121 TYR A CA 1
ATOM 973 C C . TYR A 1 121 ? 13.368 -0.798 -21.943 1.00 94.50 121 TYR A C 1
ATOM 975 O O . TYR A 1 121 ? 13.774 -1.907 -21.601 1.00 94.50 121 TYR A O 1
ATOM 983 N N . GLU A 1 122 ? 14.202 0.232 -22.124 1.00 96.12 122 GLU A N 1
ATOM 984 C CA . GLU A 1 122 ? 15.639 0.142 -21.819 1.00 96.12 122 GLU A CA 1
ATOM 985 C C . GLU A 1 122 ? 15.855 -0.120 -20.330 1.00 96.12 122 GLU A C 1
ATOM 987 O O . GLU A 1 122 ? 16.631 -1.002 -19.968 1.00 96.12 122 GLU A O 1
ATOM 992 N N . TRP A 1 123 ? 15.096 0.571 -19.474 1.00 95.88 123 TRP A N 1
ATOM 993 C CA . TRP A 1 123 ? 15.163 0.358 -18.034 1.00 95.88 123 TRP A CA 1
ATOM 994 C C . TRP A 1 123 ? 14.791 -1.080 -17.648 1.00 95.88 123 TRP A C 1
ATOM 996 O O . TRP A 1 123 ? 15.522 -1.700 -16.877 1.00 95.88 123 TRP A O 1
ATOM 1006 N N . ILE A 1 124 ? 13.711 -1.639 -18.208 1.00 96.62 124 ILE A N 1
ATOM 1007 C CA . ILE A 1 124 ? 13.304 -3.037 -17.984 1.00 96.62 124 ILE A CA 1
ATOM 1008 C C . ILE A 1 124 ? 14.405 -3.995 -18.443 1.00 96.62 124 ILE A C 1
ATOM 1010 O O . ILE A 1 124 ? 14.787 -4.912 -17.711 1.00 96.62 124 ILE A O 1
ATOM 1014 N N . ASN A 1 125 ? 14.957 -3.766 -19.635 1.00 97.00 125 ASN A N 1
ATOM 1015 C CA . ASN A 1 125 ? 16.008 -4.615 -20.172 1.00 97.00 125 ASN A CA 1
ATOM 1016 C C . ASN A 1 125 ? 17.256 -4.614 -19.278 1.00 97.00 125 ASN A C 1
ATOM 1018 O O . ASN A 1 125 ? 17.817 -5.667 -18.995 1.00 97.00 125 ASN A O 1
ATOM 1022 N N . GLU A 1 126 ? 17.679 -3.451 -18.789 1.00 96.81 126 GLU A N 1
ATOM 1023 C CA . GLU A 1 126 ? 18.857 -3.321 -17.932 1.00 96.81 126 GLU A CA 1
ATOM 1024 C C . GLU A 1 126 ? 18.638 -3.883 -16.522 1.00 96.81 126 GLU A C 1
ATOM 1026 O O . GLU A 1 126 ? 19.472 -4.644 -16.029 1.00 96.81 126 GLU A O 1
ATOM 1031 N N . ASN A 1 127 ? 17.520 -3.534 -15.881 1.00 96.06 127 ASN A N 1
ATOM 1032 C CA . ASN A 1 127 ? 17.306 -3.767 -14.449 1.00 96.06 127 ASN A CA 1
ATOM 1033 C C . ASN A 1 127 ? 16.595 -5.085 -14.138 1.00 96.06 127 ASN A C 1
ATOM 1035 O O . ASN A 1 127 ? 16.638 -5.534 -12.996 1.00 96.06 127 ASN A O 1
ATOM 1039 N N . ILE A 1 128 ? 15.949 -5.709 -15.125 1.00 97.19 128 ILE A N 1
ATOM 1040 C CA . ILE A 1 128 ? 15.208 -6.961 -14.936 1.00 97.19 128 ILE A CA 1
ATOM 1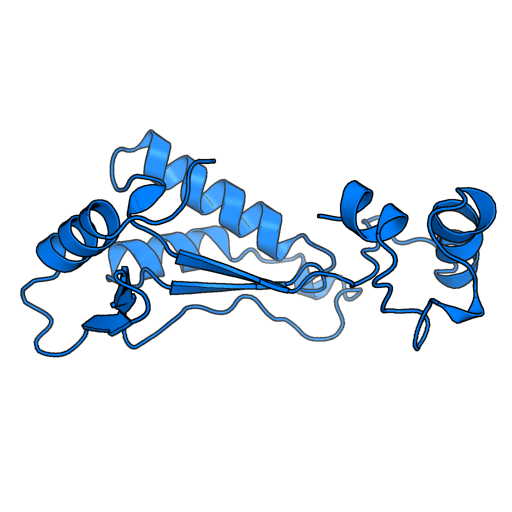041 C C . ILE A 1 128 ? 15.816 -8.068 -15.799 1.00 97.19 128 ILE A C 1
ATOM 1043 O O . ILE A 1 128 ? 16.255 -9.085 -15.261 1.00 97.19 128 ILE A O 1
ATOM 1047 N N . ILE A 1 129 ? 15.907 -7.868 -17.117 1.00 97.56 129 ILE A N 1
ATOM 1048 C CA . ILE A 1 129 ? 16.320 -8.933 -18.048 1.00 97.56 129 ILE A CA 1
ATOM 1049 C C . ILE A 1 129 ? 17.826 -9.212 -17.946 1.00 97.56 129 ILE A C 1
ATOM 1051 O O . ILE A 1 129 ? 18.240 -10.331 -17.642 1.00 97.56 129 ILE A O 1
ATOM 1055 N N . ASN A 1 130 ? 18.671 -8.195 -18.129 1.00 98.12 130 ASN A N 1
ATOM 1056 C CA . ASN A 1 130 ? 20.129 -8.329 -18.023 1.00 98.12 130 ASN A CA 1
ATOM 1057 C C . ASN A 1 130 ? 20.573 -8.668 -16.594 1.00 98.12 130 ASN A C 1
ATOM 1059 O O . ASN A 1 130 ? 21.574 -9.365 -16.404 1.00 98.12 130 ASN A O 1
ATOM 1063 N N . ALA A 1 131 ? 19.802 -8.220 -15.600 1.00 97.19 131 ALA A N 1
ATOM 1064 C CA . ALA A 1 131 ? 19.968 -8.581 -14.196 1.00 97.19 131 ALA A CA 1
ATOM 1065 C C . ALA A 1 131 ? 19.543 -10.029 -13.881 1.00 97.19 131 ALA A C 1
ATOM 1067 O O . ALA A 1 131 ? 19.803 -10.505 -12.778 1.00 97.19 131 ALA A O 1
ATOM 1068 N N . LYS A 1 132 ? 18.952 -10.746 -14.850 1.00 97.50 132 LYS A N 1
ATOM 1069 C CA . LYS A 1 132 ? 18.477 -12.134 -14.733 1.00 97.50 132 LYS A CA 1
ATOM 1070 C C . LYS A 1 132 ? 17.400 -12.325 -13.665 1.00 97.50 132 LYS A C 1
ATOM 1072 O O . LYS A 1 132 ? 17.351 -13.370 -13.029 1.00 97.50 132 LYS A O 1
ATOM 1077 N N . LEU A 1 133 ? 16.550 -11.320 -13.479 1.00 97.56 133 LEU A N 1
ATOM 1078 C CA . LEU A 1 133 ? 15.394 -11.406 -12.586 1.00 97.56 133 LEU A CA 1
ATOM 1079 C C . LEU A 1 133 ? 14.170 -11.993 -13.299 1.00 97.56 133 LEU A C 1
ATOM 1081 O O . LEU A 1 133 ? 13.308 -12.576 -12.649 1.00 97.56 133 LEU A O 1
ATOM 1085 N N . ALA A 1 134 ? 14.087 -11.852 -14.623 1.00 97.94 134 ALA A N 1
ATOM 1086 C CA . ALA A 1 134 ? 13.070 -12.476 -15.468 1.00 97.94 134 ALA A CA 1
ATOM 1087 C C . ALA A 1 134 ? 13.532 -12.536 -16.931 1.00 97.94 134 ALA A C 1
ATOM 1089 O O . ALA A 1 134 ? 14.394 -11.761 -17.353 1.00 97.94 134 ALA A O 1
ATOM 1090 N N . LEU A 1 135 ? 12.935 -13.426 -17.720 1.00 97.81 135 LEU A N 1
ATOM 1091 C CA . LEU A 1 135 ? 13.005 -13.411 -19.179 1.00 97.81 135 LEU A CA 1
ATOM 1092 C C . LEU A 1 135 ? 12.010 -12.395 -19.753 1.00 97.81 135 LEU A C 1
ATOM 1094 O O . LEU A 1 135 ? 10.996 -12.080 -19.137 1.00 97.81 135 LEU A O 1
ATOM 1098 N N . ALA A 1 136 ? 12.261 -11.918 -20.976 1.00 96.56 136 ALA A N 1
ATOM 1099 C CA . ALA A 1 136 ? 11.370 -10.968 -21.649 1.00 96.56 136 ALA A CA 1
ATOM 1100 C C . ALA A 1 136 ? 9.931 -11.502 -21.805 1.00 96.56 136 ALA A C 1
ATOM 1102 O O . ALA A 1 136 ? 8.978 -10.752 -21.655 1.00 96.56 136 ALA A O 1
ATOM 1103 N N . GLU A 1 137 ? 9.776 -12.802 -22.070 1.00 96.88 137 GLU A N 1
ATOM 1104 C CA . GLU A 1 137 ? 8.474 -13.473 -22.221 1.00 96.88 137 GLU A CA 1
ATOM 1105 C C . GLU A 1 137 ? 7.717 -13.683 -20.900 1.00 96.88 137 GLU A C 1
ATOM 1107 O O . GLU A 1 137 ? 6.534 -14.010 -20.915 1.00 96.88 137 GLU A O 1
ATOM 1112 N N . GLU A 1 138 ? 8.382 -13.480 -19.761 1.00 97.00 138 GLU A N 1
ATOM 1113 C CA . GLU A 1 138 ? 7.775 -13.541 -18.428 1.00 97.00 138 GLU A CA 1
ATOM 1114 C C . GLU A 1 138 ? 7.279 -12.164 -17.956 1.00 97.00 138 GLU A C 1
ATOM 1116 O O . GLU A 1 138 ? 6.689 -12.054 -16.877 1.00 97.00 138 GLU A O 1
ATOM 1121 N N . ILE A 1 139 ? 7.514 -11.118 -18.760 1.00 96.88 139 ILE A N 1
ATOM 1122 C CA . ILE A 1 139 ? 7.049 -9.757 -18.509 1.00 96.88 139 ILE A CA 1
ATOM 1123 C C . ILE A 1 139 ? 5.806 -9.492 -19.357 1.00 96.88 139 ILE A C 1
ATOM 1125 O O . ILE A 1 139 ? 5.864 -9.405 -20.581 1.00 96.88 139 ILE A O 1
ATOM 1129 N N . GLU A 1 140 ? 4.671 -9.318 -18.689 1.00 95.81 140 GLU A N 1
ATOM 1130 C CA . GLU A 1 140 ? 3.386 -9.078 -19.341 1.00 95.81 140 GLU A CA 1
ATOM 1131 C C . GLU A 1 140 ? 3.129 -7.571 -19.482 1.00 95.81 140 GLU A C 1
ATOM 1133 O O . GLU A 1 140 ? 3.206 -6.814 -18.505 1.00 95.81 140 GLU A O 1
ATOM 1138 N N . LEU A 1 141 ? 2.804 -7.143 -20.708 1.00 91.88 141 LEU A N 1
ATOM 1139 C CA . LEU A 1 141 ? 2.484 -5.752 -21.076 1.00 91.88 141 LEU A CA 1
ATOM 1140 C C . LEU A 1 141 ? 3.531 -4.715 -20.628 1.00 91.88 141 LEU A C 1
ATOM 1142 O O . LEU A 1 141 ? 3.176 -3.565 -20.360 1.00 91.88 141 LEU A O 1
ATOM 1146 N N . ASP A 1 142 ? 4.794 -5.132 -20.4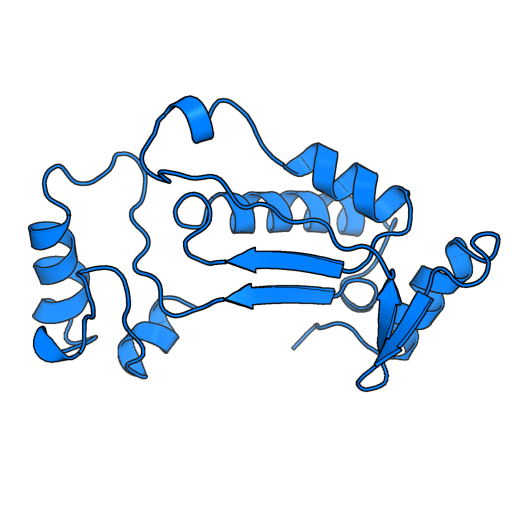93 1.00 89.44 142 ASP A N 1
ATOM 1147 C CA . ASP A 1 142 ? 5.902 -4.305 -19.994 1.00 89.44 142 ASP A CA 1
ATOM 1148 C C . ASP A 1 142 ? 5.628 -3.681 -18.610 1.00 89.44 142 ASP A C 1
ATOM 1150 O O . ASP A 1 142 ? 6.171 -2.636 -18.252 1.00 89.44 142 ASP A O 1
ATOM 1154 N N . GLN A 1 143 ? 4.751 -4.313 -17.823 1.00 90.50 143 GLN A N 1
ATOM 1155 C CA . GLN A 1 143 ? 4.262 -3.783 -16.548 1.00 90.50 143 GLN A CA 1
ATOM 1156 C C . GLN A 1 143 ? 4.277 -4.807 -15.426 1.00 90.50 143 GLN A C 1
ATOM 1158 O O . GLN A 1 143 ? 4.423 -4.418 -14.267 1.00 90.50 143 GLN A O 1
ATOM 1163 N N . HIS A 1 144 ? 4.112 -6.090 -15.741 1.00 94.38 144 HIS A N 1
ATOM 1164 C CA . HIS A 1 144 ? 3.920 -7.122 -14.736 1.00 94.38 144 HIS A CA 1
ATOM 1165 C C . HIS A 1 144 ? 4.968 -8.215 -14.829 1.00 94.38 144 HIS A C 1
ATOM 1167 O O . HIS A 1 144 ? 5.271 -8.693 -15.915 1.00 94.38 144 HIS A O 1
ATOM 1173 N N . CYS A 1 145 ? 5.470 -8.649 -13.678 1.00 96.50 145 CYS A N 1
ATOM 1174 C CA . CYS A 1 145 ? 6.369 -9.788 -13.578 1.00 96.50 145 CYS A CA 1
ATOM 1175 C C . CYS A 1 145 ? 6.111 -10.531 -12.264 1.00 96.50 145 CYS A C 1
ATOM 1177 O O . CYS A 1 145 ? 5.960 -9.913 -11.212 1.00 96.50 145 CYS A O 1
ATOM 1179 N N . MET A 1 146 ? 6.038 -11.860 -12.330 1.00 96.38 146 MET A N 1
ATOM 1180 C CA . MET A 1 146 ? 5.738 -12.725 -11.181 1.00 96.38 146 MET A CA 1
ATOM 1181 C C . MET A 1 146 ? 6.794 -13.815 -10.972 1.00 96.38 146 MET A C 1
ATOM 1183 O O . MET A 1 146 ? 6.558 -14.760 -10.216 1.00 96.38 146 MET A O 1
ATOM 1187 N N . THR A 1 147 ? 7.950 -13.713 -11.635 1.00 97.06 147 THR A N 1
ATOM 1188 C CA . THR A 1 147 ? 9.045 -14.657 -11.405 1.00 97.06 147 THR A CA 1
ATOM 1189 C C . THR A 1 147 ? 9.507 -14.561 -9.945 1.00 97.06 147 THR A C 1
ATOM 1191 O O . THR A 1 147 ? 9.501 -13.471 -9.362 1.00 97.06 147 THR A O 1
ATOM 1194 N N . PRO A 1 148 ? 9.918 -15.675 -9.315 1.00 96.62 148 PRO A N 1
ATOM 1195 C CA . PRO A 1 148 ? 10.406 -15.638 -7.939 1.00 96.62 148 PRO A CA 1
ATOM 1196 C C . PRO A 1 148 ? 11.567 -14.654 -7.739 1.00 96.62 148 PRO A C 1
ATOM 1198 O O . PRO A 1 148 ? 11.559 -13.907 -6.764 1.00 96.62 148 PRO A O 1
ATOM 1201 N N . ASP A 1 149 ? 12.517 -14.607 -8.677 1.00 97.00 149 ASP A N 1
ATOM 1202 C CA . ASP A 1 149 ? 13.692 -13.733 -8.587 1.00 97.00 149 ASP A CA 1
ATOM 1203 C C . ASP A 1 149 ? 13.317 -12.247 -8.670 1.00 97.00 149 ASP A C 1
ATOM 1205 O O . ASP A 1 149 ? 13.860 -11.434 -7.922 1.00 97.00 149 ASP A O 1
ATOM 1209 N N . PHE A 1 150 ? 12.337 -11.884 -9.505 1.00 95.81 150 PHE A N 1
ATOM 1210 C CA . PHE A 1 150 ? 11.788 -10.529 -9.520 1.00 95.81 150 PHE A CA 1
ATOM 1211 C C . PHE A 1 150 ? 11.084 -10.198 -8.199 1.00 95.81 150 PHE A C 1
ATOM 1213 O O . PHE A 1 150 ? 11.363 -9.168 -7.587 1.00 95.81 150 PHE A O 1
ATOM 1220 N N . LEU A 1 151 ? 10.198 -11.074 -7.720 1.00 94.12 151 LEU A N 1
ATOM 1221 C CA . LEU A 1 151 ? 9.412 -10.809 -6.513 1.00 94.12 151 LEU A CA 1
ATOM 1222 C C . LEU A 1 151 ? 10.278 -10.673 -5.256 1.00 94.12 151 LEU A C 1
ATOM 1224 O O . LEU A 1 151 ? 9.946 -9.870 -4.400 1.00 94.12 151 LEU A O 1
ATOM 1228 N N . VAL A 1 152 ? 11.389 -11.403 -5.144 1.00 92.31 152 VAL A N 1
ATOM 1229 C CA . VAL A 1 152 ? 12.315 -11.277 -4.000 1.00 92.31 152 VAL A CA 1
ATOM 1230 C C . VAL A 1 152 ? 13.016 -9.913 -3.960 1.00 92.31 152 VAL A C 1
ATOM 1232 O O . VAL A 1 152 ? 13.440 -9.475 -2.894 1.00 92.31 152 VAL A O 1
ATOM 1235 N N . VAL A 1 153 ? 13.163 -9.249 -5.108 1.00 89.44 153 VAL A N 1
ATOM 1236 C CA . VAL A 1 153 ? 13.832 -7.942 -5.209 1.00 89.44 153 VAL A CA 1
ATOM 1237 C C . VAL A 1 153 ? 12.843 -6.782 -5.084 1.00 89.44 153 VAL A C 1
ATOM 1239 O O . VAL A 1 153 ? 13.194 -5.740 -4.534 1.00 89.44 153 VAL A O 1
ATOM 1242 N N . PHE A 1 154 ? 11.624 -6.950 -5.601 1.00 85.56 154 PHE A N 1
ATOM 1243 C CA . PHE A 1 154 ? 10.629 -5.880 -5.737 1.00 85.56 154 PHE A CA 1
ATOM 1244 C C . PHE A 1 154 ? 9.456 -5.966 -4.735 1.00 85.56 154 PHE A C 1
ATOM 1246 O O . PHE A 1 154 ? 8.509 -5.185 -4.850 1.00 85.56 154 PHE A O 1
ATOM 1253 N N . LEU A 1 155 ? 9.507 -6.878 -3.754 1.00 78.12 155 LEU A N 1
ATOM 1254 C CA . LEU A 1 155 ? 8.595 -6.960 -2.597 1.00 78.12 155 LEU A CA 1
ATOM 1255 C C . LEU A 1 155 ? 9.361 -6.978 -1.274 1.00 78.12 155 LEU A C 1
ATOM 1257 O O . LEU A 1 155 ? 8.814 -6.420 -0.295 1.00 78.12 155 LEU A O 1
#

Organism: NCBI:txid749907